Protein AF-A0A7J4CTJ7-F1 (afdb_monomer_lite)

pLDDT: mean 95.76, std 4.16, range [71.88, 98.56]

Radius of gyration: 11.92 Å; chains: 1; bounding box: 29×22×29 Å

Sequence (79 aa):
MVWVWFDWRAAAVVDEQGQILDLEIWQGRMSIEEAMSRLELLAASALTPEARRLAERFPDARVHPAGALELPEASYPLP

Secondary structure (DSSP, 8-state):
-EEEEE-SSEEEEEETT--EEEEEE--S---HHHHHHHHHHHHTTPPPHHHHHHHHH-TTSEEEETT-TTSPS--PPP-

Foldseek 3Di:
DWAWEDDLFKIFIADQVQDTPDIDGDPDDPDPVSSVVSVVCVVVVHDDPRSVVVCVVVVPHHYDYPPDPPDHDYDDDDD

Structure (mmCIF, N/CA/C/O backbone):
data_AF-A0A7J4CTJ7-F1
#
_entry.id   AF-A0A7J4CTJ7-F1
#
loop_
_atom_site.group_PDB
_atom_site.id
_atom_site.type_symbol
_atom_site.label_atom_id
_atom_site.label_alt_id
_atom_site.label_comp_id
_atom_site.label_asym_id
_atom_site.label_entity_id
_atom_site.label_seq_id
_atom_site.pdbx_PDB_ins_code
_atom_site.Cartn_x
_atom_site.Cartn_y
_atom_site.Cartn_z
_atom_site.occupancy
_atom_site.B_iso_or_equiv
_atom_site.auth_seq_id
_atom_site.auth_comp_id
_atom_site.auth_asym_id
_atom_site.auth_atom_id
_atom_site.pdbx_PDB_model_num
ATOM 1 N N . MET A 1 1 ? -10.712 3.773 13.707 1.00 91.56 1 MET A N 1
ATOM 2 C CA . MET A 1 1 ? -10.541 2.823 12.584 1.00 91.56 1 MET A CA 1
ATOM 3 C C . MET A 1 1 ? -9.261 3.187 11.852 1.00 91.56 1 MET A C 1
ATOM 5 O O . MET A 1 1 ? -8.805 4.315 12.010 1.00 91.56 1 MET A O 1
ATOM 9 N N . VAL A 1 2 ? -8.670 2.254 11.106 1.00 97.19 2 VAL A N 1
ATOM 10 C CA . VAL A 1 2 ? -7.459 2.504 10.311 1.00 97.19 2 VAL A CA 1
ATOM 11 C C . VAL A 1 2 ? -7.623 1.958 8.895 1.00 97.19 2 VAL A C 1
ATOM 13 O O . VAL A 1 2 ? -8.367 0.998 8.670 1.00 97.19 2 VAL A O 1
ATOM 16 N N . TRP A 1 3 ? -6.919 2.569 7.949 1.00 98.50 3 TRP A N 1
ATOM 17 C CA . TRP A 1 3 ? -6.899 2.171 6.547 1.00 98.50 3 TRP A CA 1
ATOM 18 C C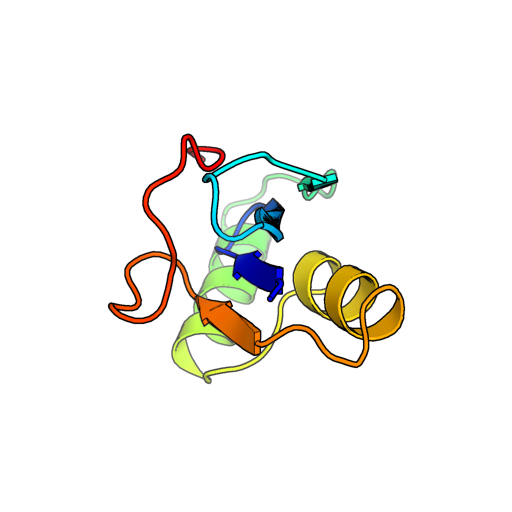 . TRP A 1 3 ? -5.470 1.988 6.071 1.00 98.50 3 TRP A C 1
ATOM 20 O O . TRP A 1 3 ? -4.572 2.694 6.522 1.00 98.50 3 TRP A O 1
ATOM 30 N N . VAL A 1 4 ? -5.282 1.081 5.118 1.00 98.50 4 VAL A N 1
ATOM 31 C CA . VAL A 1 4 ? -4.074 1.034 4.294 1.00 98.50 4 VAL A CA 1
ATOM 32 C C . VAL A 1 4 ? -4.411 1.694 2.966 1.00 98.50 4 VAL A C 1
ATOM 34 O O . VAL A 1 4 ? -5.162 1.138 2.166 1.00 98.50 4 VAL A O 1
ATOM 37 N N . TRP A 1 5 ? -3.850 2.873 2.737 1.00 98.31 5 TRP A N 1
ATOM 38 C CA . TRP A 1 5 ? -3.773 3.496 1.422 1.00 98.31 5 TRP A CA 1
ATOM 39 C C . TRP A 1 5 ? -2.583 2.919 0.663 1.00 98.31 5 TRP A C 1
ATOM 41 O O . TRP A 1 5 ? -1.539 2.657 1.264 1.00 98.31 5 TRP A O 1
ATOM 51 N N . PHE A 1 6 ? -2.697 2.761 -0.652 1.00 98.00 6 PHE A N 1
ATOM 52 C CA . PHE A 1 6 ? -1.539 2.465 -1.487 1.00 98.00 6 PHE A CA 1
ATOM 53 C C . PHE A 1 6 ? -1.717 2.914 -2.932 1.00 98.00 6 PHE A C 1
ATOM 55 O O . PHE A 1 6 ? -2.823 2.938 -3.472 1.00 98.00 6 PHE A O 1
ATOM 62 N N . ASP A 1 7 ? -0.600 3.212 -3.577 1.00 97.00 7 ASP A N 1
ATOM 63 C CA . ASP A 1 7 ? -0.497 3.368 -5.019 1.00 97.00 7 ASP A CA 1
ATOM 64 C C . ASP A 1 7 ? 0.605 2.449 -5.571 1.00 97.00 7 ASP A C 1
ATOM 66 O O . ASP A 1 7 ? 1.016 1.463 -4.945 1.00 97.00 7 ASP A O 1
ATOM 70 N N . TRP A 1 8 ? 1.074 2.737 -6.785 1.00 95.88 8 TRP A N 1
ATOM 71 C CA . TRP A 1 8 ? 2.104 1.929 -7.421 1.00 95.88 8 TRP A CA 1
ATOM 72 C C . TRP A 1 8 ? 3.463 2.121 -6.748 1.00 95.88 8 TRP A C 1
ATOM 74 O O . TRP A 1 8 ? 4.312 1.252 -6.893 1.00 95.88 8 TRP A O 1
ATOM 84 N N . ARG A 1 9 ? 3.708 3.199 -6.000 1.00 95.94 9 ARG A N 1
ATOM 85 C CA . ARG A 1 9 ? 5.019 3.552 -5.439 1.00 95.94 9 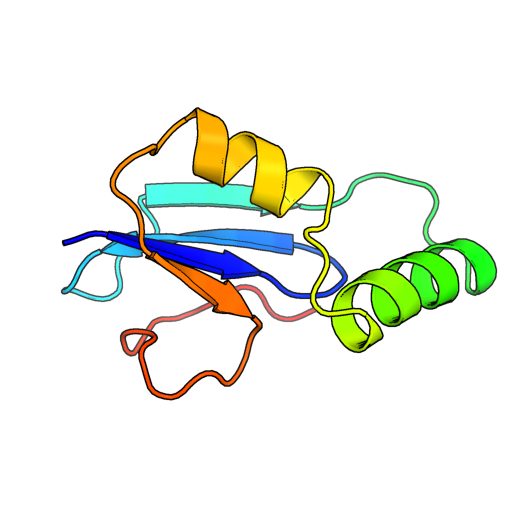ARG A CA 1
ATOM 86 C C . ARG A 1 9 ? 5.090 3.441 -3.917 1.00 95.94 9 ARG A C 1
ATOM 88 O O . ARG A 1 9 ? 6.172 3.173 -3.399 1.00 95.94 9 ARG A O 1
ATOM 95 N N . ALA A 1 10 ? 3.999 3.633 -3.196 1.00 97.44 10 ALA A N 1
ATOM 96 C CA . ALA A 1 10 ? 3.990 3.674 -1.743 1.00 97.44 10 ALA A CA 1
ATOM 97 C C . ALA A 1 10 ? 2.713 3.064 -1.158 1.00 97.44 10 ALA A C 1
ATOM 99 O O . ALA A 1 10 ? 1.711 2.864 -1.843 1.00 97.44 10 ALA A O 1
ATOM 100 N N . ALA A 1 11 ? 2.767 2.773 0.135 1.00 98.25 11 ALA A N 1
ATOM 101 C CA . ALA A 1 11 ? 1.615 2.430 0.947 1.00 98.25 11 ALA A CA 1
ATOM 102 C C . ALA A 1 11 ? 1.729 3.115 2.310 1.00 98.25 11 ALA A C 1
ATOM 104 O O . ALA A 1 11 ? 2.831 3.276 2.832 1.00 98.25 11 ALA A O 1
ATOM 105 N N . ALA A 1 12 ? 0.605 3.517 2.888 1.00 98.44 12 ALA A N 1
ATOM 106 C CA . ALA A 1 12 ? 0.555 4.226 4.157 1.00 98.44 12 ALA A CA 1
ATOM 107 C C . ALA A 1 12 ? -0.609 3.722 5.007 1.00 98.44 12 ALA A C 1
ATOM 109 O O . ALA A 1 12 ? -1.685 3.433 4.482 1.00 98.44 12 ALA A O 1
ATOM 110 N N . VAL A 1 13 ? -0.401 3.653 6.319 1.00 98.56 13 VAL A N 1
ATOM 111 C CA . VAL A 1 13 ? -1.475 3.437 7.288 1.00 98.56 13 VAL A CA 1
ATOM 112 C C . VAL A 1 13 ? -1.948 4.783 7.790 1.00 98.56 13 VAL A C 1
ATOM 114 O O . VAL A 1 13 ? -1.137 5.600 8.222 1.00 98.56 13 VAL A O 1
ATOM 117 N N . VAL A 1 14 ? -3.254 5.001 7.746 1.00 98.31 14 VAL A N 1
ATOM 118 C CA . VAL A 1 14 ? -3.887 6.258 8.132 1.00 98.31 14 VAL A CA 1
ATOM 119 C C . VAL A 1 14 ? -5.015 6.003 9.123 1.00 98.31 14 VAL A C 1
ATOM 121 O O . VAL A 1 14 ? -5.722 4.996 9.017 1.00 98.31 14 VAL A O 1
ATOM 124 N N . ASP A 1 15 ? -5.172 6.891 10.099 1.00 97.75 15 ASP A N 1
ATOM 125 C CA . ASP A 1 15 ? -6.296 6.865 11.034 1.00 97.75 15 ASP A CA 1
ATOM 126 C C . ASP A 1 15 ? -7.475 7.745 10.584 1.00 97.75 15 ASP A C 1
ATOM 128 O O . ASP A 1 15 ? -7.460 8.400 9.543 1.00 97.75 15 ASP A O 1
ATOM 132 N N . GLU A 1 16 ? -8.540 7.749 11.384 1.00 96.94 16 GLU A N 1
ATOM 133 C CA . GLU A 1 16 ? -9.755 8.538 11.134 1.00 96.94 16 GLU A CA 1
ATOM 134 C C . GLU A 1 16 ? -9.509 10.050 11.133 1.00 96.94 16 GLU A C 1
ATOM 136 O O . GLU A 1 16 ? -10.318 10.802 10.594 1.00 96.94 16 GLU A O 1
ATOM 141 N N . GLN A 1 17 ? -8.419 10.500 11.753 1.00 97.19 17 GLN A N 1
ATOM 142 C CA . GLN A 1 17 ? -8.035 11.902 11.861 1.00 97.19 17 GLN A CA 1
ATOM 143 C C . GLN A 1 17 ? -7.092 12.322 10.722 1.00 97.19 17 GLN A C 1
ATOM 145 O O . GLN A 1 17 ? -6.618 13.460 10.713 1.00 97.19 17 GLN A O 1
ATOM 150 N N . GLY A 1 18 ? -6.816 11.423 9.772 1.00 96.56 18 GLY A N 1
ATOM 151 C CA . GLY A 1 18 ? -5.912 11.668 8.655 1.00 96.56 18 GLY A CA 1
ATOM 152 C C . GLY A 1 18 ? -4.432 11.632 9.044 1.00 96.56 18 GLY A C 1
ATOM 153 O O . GLY A 1 18 ? -3.590 12.111 8.281 1.00 96.56 18 GLY A O 1
ATOM 154 N N . GLN A 1 19 ? -4.086 11.092 10.218 1.00 97.75 19 GLN A N 1
ATOM 155 C CA . GLN A 1 19 ? -2.695 10.947 10.640 1.00 97.75 19 GLN A CA 1
ATOM 156 C C . GLN A 1 19 ? -2.075 9.703 10.014 1.00 97.75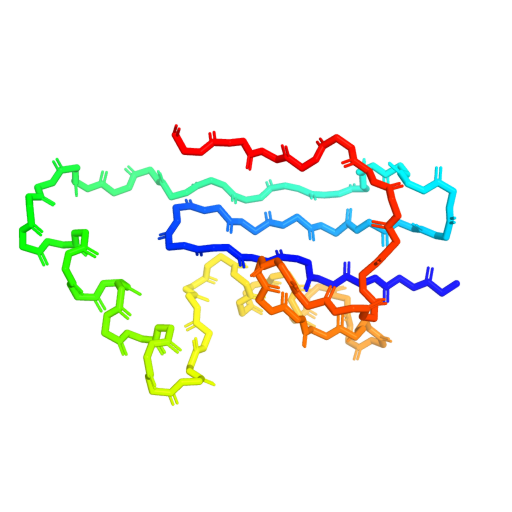 19 GLN A C 1
ATOM 158 O O . GLN A 1 19 ? -2.642 8.612 10.068 1.00 97.75 19 GLN A O 1
ATOM 163 N N . ILE A 1 20 ? -0.878 9.863 9.449 1.00 98.00 20 ILE A N 1
ATOM 164 C CA . ILE A 1 20 ? -0.093 8.745 8.929 1.00 98.00 20 ILE A CA 1
ATOM 165 C C . ILE A 1 20 ? 0.611 8.053 10.096 1.00 98.00 20 ILE A C 1
ATOM 167 O O . ILE A 1 20 ? 1.484 8.638 10.737 1.00 98.00 20 ILE A O 1
ATOM 171 N N . LEU A 1 21 ? 0.225 6.808 10.361 1.00 98.06 21 LEU A N 1
ATOM 172 C CA . LEU A 1 21 ? 0.759 5.982 11.444 1.00 98.06 21 LEU A CA 1
ATOM 173 C C . LEU A 1 21 ? 1.981 5.165 11.007 1.00 98.06 21 LEU A C 1
ATOM 175 O O . LEU A 1 21 ? 2.853 4.873 11.822 1.00 98.06 21 LEU A O 1
ATOM 179 N N . ASP A 1 22 ? 2.032 4.778 9.731 1.00 98.38 22 ASP A N 1
ATOM 180 C CA . ASP A 1 22 ? 3.107 3.974 9.143 1.00 98.38 22 ASP A CA 1
ATOM 181 C C . ASP A 1 22 ? 3.194 4.237 7.628 1.00 98.38 22 ASP A C 1
ATOM 183 O O . ASP A 1 22 ? 2.191 4.578 6.996 1.00 98.38 22 ASP A O 1
ATOM 187 N N . LEU A 1 23 ? 4.384 4.100 7.043 1.00 97.94 23 LEU A N 1
ATOM 188 C CA . LEU A 1 23 ? 4.675 4.413 5.645 1.00 97.94 23 LEU A CA 1
ATOM 189 C C . LEU A 1 23 ? 5.738 3.466 5.086 1.00 97.94 23 LEU A C 1
ATOM 191 O O . LEU A 1 23 ? 6.852 3.367 5.595 1.00 97.94 23 LEU A O 1
ATOM 195 N N . GLU A 1 24 ? 5.418 2.846 3.960 1.00 97.94 24 GLU A N 1
ATOM 196 C CA . GLU A 1 24 ? 6.336 2.042 3.166 1.00 97.94 24 GLU A CA 1
ATOM 197 C C . GLU A 1 24 ? 6.452 2.665 1.773 1.00 97.94 24 GLU A C 1
ATOM 199 O O . GLU A 1 24 ? 5.459 2.844 1.068 1.00 97.94 24 GLU A O 1
ATOM 204 N N . ILE A 1 25 ? 7.675 2.989 1.358 1.00 96.44 25 ILE A N 1
ATOM 205 C CA . ILE A 1 25 ? 7.966 3.507 0.019 1.00 96.44 25 ILE A CA 1
ATOM 206 C C . ILE A 1 25 ? 8.770 2.450 -0.725 1.00 96.44 25 ILE A C 1
ATOM 208 O O . ILE A 1 25 ? 9.740 1.905 -0.196 1.00 96.44 25 ILE A O 1
ATOM 212 N N . TRP A 1 26 ? 8.394 2.179 -1.969 1.00 95.12 26 TRP A N 1
ATOM 213 C CA . TRP A 1 26 ? 9.166 1.316 -2.843 1.00 95.12 26 TRP A CA 1
ATOM 214 C C . TRP A 1 26 ? 10.554 1.919 -3.096 1.00 95.12 26 TRP A C 1
ATOM 216 O O . TRP A 1 26 ? 10.685 3.003 -3.661 1.00 95.12 26 TRP A O 1
ATOM 226 N N . GLN A 1 27 ? 11.595 1.195 -2.682 1.00 90.69 27 GLN A N 1
ATOM 227 C CA . GLN A 1 27 ? 13.007 1.557 -2.884 1.00 90.69 27 GLN A CA 1
ATOM 228 C C . GLN A 1 27 ? 13.694 0.681 -3.945 1.00 90.69 27 GLN A C 1
ATOM 230 O O . GLN A 1 27 ? 14.921 0.603 -3.995 1.00 90.69 27 GLN A O 1
ATOM 235 N N . GLY A 1 28 ? 12.915 -0.038 -4.759 1.00 87.00 28 GLY A N 1
ATOM 236 C CA . GLY A 1 28 ? 13.459 -0.863 -5.833 1.00 87.00 28 GLY A CA 1
ATOM 237 C C . GLY A 1 28 ? 13.974 -0.030 -7.002 1.00 87.00 28 GLY A C 1
ATOM 238 O O . GLY A 1 28 ? 14.022 1.202 -6.964 1.00 87.00 28 GLY A O 1
ATOM 239 N N . ARG A 1 29 ? 14.382 -0.718 -8.065 1.00 85.94 29 ARG A N 1
ATOM 240 C CA . ARG A 1 29 ? 14.903 -0.052 -9.251 1.00 85.94 29 ARG A CA 1
ATOM 241 C C . ARG A 1 29 ? 13.759 0.712 -9.927 1.00 85.94 29 ARG A C 1
ATOM 243 O O . ARG A 1 29 ? 12.718 0.171 -10.258 1.00 85.94 29 ARG A O 1
ATOM 250 N N . MET A 1 30 ? 13.956 2.013 -10.115 1.00 85.25 30 MET A N 1
ATOM 251 C CA . MET A 1 30 ? 12.955 2.919 -10.692 1.00 85.25 30 MET A CA 1
ATOM 252 C C . MET A 1 30 ? 12.981 2.863 -12.226 1.00 85.25 30 MET A C 1
ATOM 254 O O . MET A 1 30 ? 13.109 3.885 -12.900 1.00 85.25 30 MET A O 1
ATOM 258 N N . SER A 1 31 ? 12.954 1.653 -12.791 1.00 93.38 31 SER A N 1
ATOM 259 C CA . SER A 1 31 ? 12.841 1.466 -14.237 1.00 93.38 31 SER A CA 1
ATOM 260 C C . SER A 1 31 ? 11.382 1.582 -14.688 1.00 93.38 31 SER A C 1
ATOM 262 O O . SER A 1 31 ? 10.455 1.346 -13.913 1.00 93.38 31 SER A O 1
ATOM 264 N N . ILE A 1 32 ? 11.177 1.925 -15.964 1.00 93.56 32 ILE A N 1
ATOM 265 C CA . ILE A 1 32 ? 9.836 1.972 -16.569 1.00 93.56 32 ILE A CA 1
ATOM 266 C C . ILE A 1 32 ? 9.161 0.597 -16.481 1.00 93.56 32 ILE A C 1
ATOM 268 O O . ILE A 1 32 ? 7.988 0.519 -16.141 1.00 93.56 32 ILE A O 1
ATOM 272 N N . GLU A 1 33 ? 9.905 -0.479 -16.737 1.00 95.75 33 GLU A N 1
ATOM 273 C CA . GLU A 1 33 ? 9.399 -1.857 -16.712 1.00 95.75 33 GLU A CA 1
ATOM 274 C C . GLU A 1 33 ? 8.883 -2.267 -15.322 1.00 95.75 33 GLU A C 1
ATOM 276 O O . GLU A 1 33 ? 7.792 -2.824 -15.192 1.00 95.75 33 GLU A O 1
ATOM 281 N N . GLU A 1 34 ? 9.618 -1.931 -14.260 1.00 93.94 34 GLU A N 1
ATOM 282 C CA . GLU A 1 34 ? 9.176 -2.216 -12.892 1.00 93.94 34 GLU A CA 1
ATOM 283 C C . GLU A 1 34 ? 8.000 -1.330 -12.473 1.00 93.94 34 GLU A C 1
ATOM 285 O O . GLU A 1 34 ? 7.069 -1.817 -11.831 1.00 93.94 34 GLU A O 1
ATOM 290 N N . ALA A 1 35 ? 7.990 -0.053 -12.872 1.00 94.31 35 ALA A N 1
ATOM 291 C CA . ALA A 1 35 ? 6.840 0.817 -12.639 1.00 94.31 35 ALA A CA 1
ATOM 292 C C . ALA A 1 35 ? 5.581 0.284 -13.349 1.00 94.31 35 ALA A C 1
ATOM 294 O O . ALA A 1 35 ? 4.515 0.222 -12.738 1.00 94.31 35 ALA A O 1
ATOM 295 N N . MET A 1 36 ? 5.711 -0.176 -14.600 1.00 95.75 36 MET A N 1
ATOM 296 C CA . MET A 1 36 ? 4.625 -0.815 -15.350 1.00 95.75 36 MET A CA 1
ATOM 297 C C . MET A 1 36 ? 4.116 -2.070 -14.644 1.00 95.75 36 MET A C 1
ATOM 299 O O . MET A 1 36 ? 2.918 -2.176 -14.402 1.00 95.75 36 MET A O 1
ATOM 303 N N . SER A 1 37 ? 5.013 -2.962 -14.219 1.00 95.38 37 SER A N 1
ATOM 304 C CA . SER A 1 37 ? 4.639 -4.186 -13.494 1.00 95.38 37 SER A CA 1
ATOM 305 C C . SER A 1 37 ? 3.833 -3.878 -12.223 1.00 95.38 37 SER A C 1
ATOM 307 O O . SER A 1 37 ? 2.912 -4.602 -11.850 1.00 95.38 37 SER A O 1
ATOM 309 N N . ARG A 1 38 ? 4.149 -2.773 -11.540 1.00 95.88 38 ARG A N 1
ATOM 310 C CA . ARG A 1 38 ? 3.438 -2.339 -10.328 1.00 95.88 38 ARG A CA 1
ATOM 311 C C . ARG A 1 38 ? 2.087 -1.689 -10.638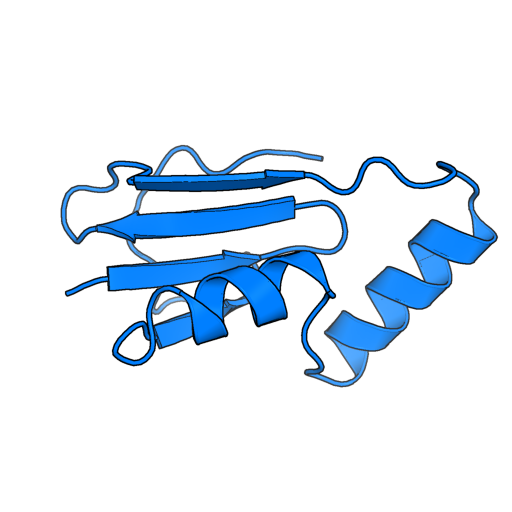 1.00 95.88 38 ARG A C 1
ATOM 313 O O . ARG A 1 38 ? 1.141 -1.880 -9.878 1.00 95.88 38 ARG A O 1
ATOM 320 N N . LEU A 1 39 ? 1.964 -0.981 -11.759 1.00 95.81 39 LEU A N 1
ATOM 321 C CA . LEU A 1 39 ? 0.675 -0.496 -12.265 1.00 95.81 39 LEU A CA 1
ATOM 322 C C . LEU A 1 39 ? -0.235 -1.653 -12.714 1.00 95.81 39 LEU A C 1
ATOM 324 O O . LEU A 1 39 ? -1.441 -1.600 -12.480 1.00 95.81 39 LEU A O 1
ATOM 328 N N . GLU A 1 40 ? 0.324 -2.719 -13.291 1.00 97.25 40 GLU A N 1
ATOM 329 C CA . GLU A 1 40 ? -0.424 -3.934 -13.644 1.00 97.25 40 GLU A CA 1
ATOM 330 C C . GLU A 1 40 ? -1.021 -4.620 -12.409 1.00 97.25 40 GLU A C 1
ATOM 332 O O . GLU A 1 40 ? -2.167 -5.071 -12.457 1.00 97.25 40 GLU A O 1
ATOM 337 N N . LEU A 1 41 ? -0.304 -4.629 -11.275 1.00 96.81 41 LEU A N 1
ATOM 338 C CA . LEU A 1 41 ? -0.861 -5.104 -10.002 1.00 96.81 41 LEU A CA 1
ATOM 339 C C . LEU A 1 41 ? -2.107 -4.304 -9.606 1.00 96.81 41 LEU A C 1
ATOM 341 O O . LEU A 1 41 ? -3.137 -4.903 -9.300 1.00 96.81 41 LEU A O 1
ATOM 345 N N . LEU A 1 42 ? -2.045 -2.970 -9.661 1.00 95.31 42 LEU A N 1
ATOM 346 C CA . LEU A 1 42 ? -3.197 -2.118 -9.347 1.00 95.31 42 LEU A CA 1
ATOM 347 C C . LEU A 1 42 ? -4.375 -2.377 -10.289 1.00 95.31 42 LEU A C 1
ATOM 349 O O . LEU A 1 42 ? -5.507 -2.509 -9.829 1.00 95.31 42 LEU A O 1
ATOM 353 N N . ALA A 1 43 ? -4.114 -2.496 -11.594 1.00 96.00 43 ALA A N 1
ATOM 354 C CA . ALA A 1 43 ? -5.145 -2.794 -12.587 1.00 96.00 43 ALA A CA 1
ATOM 355 C C . ALA A 1 43 ? -5.822 -4.154 -12.331 1.00 96.00 43 ALA A C 1
ATOM 357 O O . ALA A 1 43 ? -7.022 -4.302 -12.556 1.00 96.00 43 ALA A O 1
ATOM 358 N N . ALA A 1 44 ? -5.075 -5.126 -11.802 1.00 96.94 44 ALA A N 1
ATO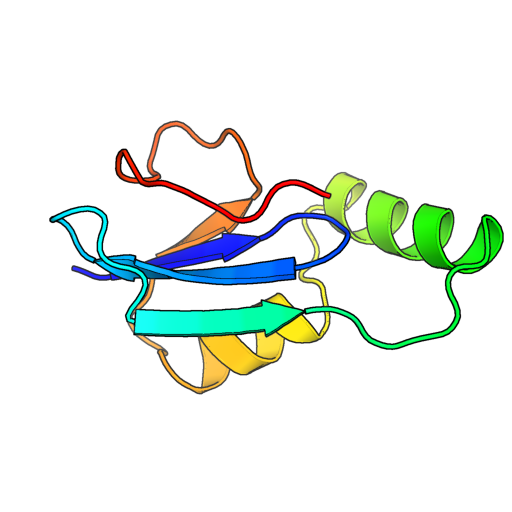M 359 C CA . ALA A 1 44 ? -5.583 -6.432 -11.390 1.00 96.94 44 ALA A CA 1
ATOM 360 C C . ALA A 1 44 ? -6.214 -6.445 -9.980 1.00 96.94 44 ALA A C 1
ATOM 362 O O . ALA A 1 44 ? -6.541 -7.518 -9.475 1.00 96.94 44 ALA A O 1
ATOM 363 N N . SER A 1 45 ? -6.382 -5.286 -9.326 1.00 95.19 45 SER A N 1
ATOM 364 C CA . SER A 1 45 ? -6.825 -5.177 -7.923 1.00 95.19 45 SER A CA 1
ATOM 365 C C . SER A 1 45 ? -5.939 -5.959 -6.936 1.00 95.19 45 SER A C 1
ATOM 367 O O . SER A 1 45 ? -6.398 -6.403 -5.883 1.00 95.19 45 SER A O 1
ATOM 369 N N . ALA A 1 46 ? -4.661 -6.145 -7.274 1.00 97.38 46 ALA A N 1
ATOM 370 C CA . ALA A 1 46 ? -3.667 -6.801 -6.439 1.00 97.38 46 ALA A CA 1
ATOM 371 C C . ALA A 1 46 ? -2.882 -5.783 -5.598 1.00 97.38 46 ALA A C 1
ATOM 373 O O . ALA A 1 46 ? -2.695 -4.626 -5.976 1.00 97.38 46 ALA A O 1
ATOM 374 N N . LEU A 1 47 ? -2.378 -6.239 -4.449 1.00 97.81 47 LEU A N 1
ATOM 375 C CA . LEU A 1 47 ? -1.564 -5.412 -3.559 1.00 97.81 47 LEU A CA 1
ATOM 376 C C . LEU A 1 47 ? -0.114 -5.331 -4.036 1.00 97.81 47 LEU A C 1
ATOM 378 O O . LEU A 1 47 ? 0.490 -6.343 -4.411 1.00 97.81 47 LEU A O 1
ATOM 382 N N . THR A 1 48 ? 0.475 -4.144 -3.904 1.00 97.44 48 THR A N 1
ATOM 383 C CA . THR A 1 48 ? 1.930 -3.987 -3.934 1.00 97.44 48 THR A CA 1
ATOM 384 C C . THR A 1 48 ? 2.570 -4.673 -2.715 1.00 97.44 48 THR A C 1
ATOM 386 O O . THR A 1 48 ? 1.899 -4.902 -1.701 1.00 97.44 48 THR A O 1
ATOM 389 N N . PRO A 1 49 ? 3.872 -5.014 -2.769 1.00 97.19 49 PRO A N 1
ATOM 390 C CA . PRO A 1 49 ? 4.579 -5.571 -1.616 1.00 97.19 49 PRO A CA 1
ATOM 391 C C . PRO A 1 49 ? 4.481 -4.696 -0.358 1.00 97.19 49 PRO A C 1
ATOM 393 O O . PRO A 1 49 ? 4.338 -5.223 0.740 1.00 97.19 49 PRO A O 1
ATOM 396 N N . GLU A 1 50 ? 4.532 -3.375 -0.525 1.00 98.00 50 GLU A N 1
ATOM 397 C CA . GLU A 1 50 ? 4.408 -2.376 0.542 1.00 98.00 50 GLU A CA 1
ATOM 398 C C . GLU A 1 50 ? 3.026 -2.458 1.204 1.00 98.00 50 GLU A C 1
ATOM 400 O O . GLU A 1 50 ? 2.930 -2.631 2.418 1.00 98.00 50 GLU A O 1
ATOM 405 N N . ALA A 1 51 ? 1.957 -2.435 0.400 1.00 98.25 51 ALA A N 1
ATOM 406 C CA . ALA A 1 51 ? 0.585 -2.555 0.887 1.00 98.25 51 ALA A CA 1
ATOM 407 C C . ALA A 1 51 ? 0.344 -3.881 1.619 1.00 98.25 51 ALA A C 1
ATOM 409 O O . ALA A 1 51 ? -0.297 -3.900 2.667 1.00 98.25 51 ALA A O 1
ATOM 410 N N . ARG A 1 52 ? 0.897 -4.987 1.100 1.00 98.31 52 ARG A N 1
ATOM 411 C CA . ARG A 1 52 ? 0.802 -6.303 1.745 1.00 98.31 52 ARG A CA 1
ATOM 412 C C . ARG A 1 52 ? 1.466 -6.307 3.120 1.00 98.31 52 ARG A C 1
ATOM 414 O O . ARG A 1 52 ? 0.835 -6.737 4.078 1.00 98.31 52 ARG A O 1
ATOM 421 N N . ARG A 1 53 ? 2.695 -5.786 3.231 1.00 98.50 53 ARG A N 1
ATOM 422 C CA . ARG A 1 53 ? 3.400 -5.689 4.521 1.00 98.50 53 ARG A CA 1
ATOM 423 C C . ARG A 1 53 ? 2.605 -4.863 5.532 1.00 98.50 53 ARG A C 1
ATOM 425 O O . ARG A 1 53 ? 2.499 -5.265 6.685 1.00 98.50 53 ARG A O 1
ATOM 432 N N . LEU A 1 54 ? 2.018 -3.741 5.112 1.00 98.50 54 LEU A N 1
ATOM 433 C CA . LEU A 1 54 ? 1.189 -2.922 6.003 1.00 98.50 54 LEU A CA 1
ATOM 434 C C . LEU A 1 54 ? -0.106 -3.625 6.415 1.00 98.50 54 LEU A C 1
ATOM 436 O O . LEU A 1 54 ? -0.453 -3.590 7.589 1.00 98.50 54 LEU A O 1
ATOM 440 N N . ALA A 1 55 ? -0.783 -4.317 5.500 1.00 98.25 55 ALA A N 1
ATOM 441 C CA . ALA A 1 55 ? -1.972 -5.102 5.835 1.00 98.25 55 ALA A CA 1
ATOM 442 C C . ALA A 1 55 ? -1.660 -6.246 6.820 1.00 98.25 55 ALA A C 1
ATOM 444 O O . ALA A 1 55 ? -2.459 -6.538 7.702 1.00 98.25 55 ALA A O 1
ATOM 445 N N . GLU A 1 56 ? -0.479 -6.863 6.717 1.00 98.31 56 GLU A N 1
ATOM 446 C CA . GLU A 1 56 ? -0.008 -7.870 7.676 1.00 98.31 56 GLU A CA 1
ATOM 447 C C . GLU A 1 56 ? 0.310 -7.260 9.053 1.00 98.31 56 GLU A C 1
ATOM 449 O O . GLU A 1 56 ? 0.000 -7.871 10.077 1.00 98.31 56 GLU A O 1
ATOM 454 N N . ARG A 1 57 ? 0.897 -6.051 9.101 1.00 98.25 57 ARG A N 1
ATOM 455 C CA . ARG A 1 57 ? 1.152 -5.316 10.358 1.00 98.25 57 ARG A CA 1
ATOM 456 C C . ARG A 1 57 ? -0.138 -4.807 11.017 1.00 98.25 57 ARG A C 1
ATOM 458 O O . ARG A 1 57 ? -0.192 -4.722 12.242 1.00 98.25 57 ARG A O 1
ATOM 465 N N . PHE A 1 58 ? -1.159 -4.487 10.220 1.00 97.94 58 PHE A N 1
ATOM 466 C CA . PHE A 1 58 ? -2.440 -3.923 10.654 1.00 97.94 58 PHE A CA 1
ATOM 467 C C . PHE A 1 58 ? -3.613 -4.766 10.116 1.00 97.94 58 PHE A C 1
ATOM 469 O O . PHE A 1 58 ? -4.306 -4.336 9.192 1.00 97.94 58 PHE A O 1
ATOM 476 N N . PRO A 1 59 ? -3.868 -5.958 10.689 1.00 97.31 59 PRO A N 1
ATOM 477 C CA . PRO A 1 59 ? -4.826 -6.927 10.142 1.00 97.31 59 PRO A CA 1
ATOM 478 C C . PRO A 1 59 ? -6.283 -6.438 10.130 1.00 97.31 59 PRO A C 1
ATOM 480 O O . PRO A 1 59 ? -7.083 -6.917 9.331 1.00 97.31 59 PRO A O 1
ATOM 483 N N . ASP A 1 60 ? -6.622 -5.470 10.984 1.00 96.69 60 ASP A N 1
ATOM 484 C CA . ASP A 1 60 ? -7.961 -4.875 11.061 1.00 96.69 60 ASP A CA 1
ATOM 485 C C . ASP A 1 60 ? -8.137 -3.659 10.130 1.00 96.69 60 ASP A C 1
ATOM 487 O O . ASP A 1 60 ? -9.207 -3.042 10.098 1.00 96.69 60 ASP A O 1
ATOM 491 N N . ALA A 1 61 ? -7.091 -3.271 9.391 1.00 97.88 61 ALA A N 1
ATOM 492 C CA . ALA A 1 61 ? -7.136 -2.114 8.511 1.00 97.88 61 ALA A CA 1
ATOM 493 C C . ALA A 1 61 ? -7.902 -2.401 7.218 1.00 97.88 61 ALA A C 1
ATOM 495 O O . ALA A 1 61 ? -7.760 -3.448 6.585 1.00 97.88 61 ALA A O 1
ATOM 496 N N . ARG A 1 62 ? -8.682 -1.415 6.771 1.00 98.06 62 ARG A N 1
ATOM 497 C CA . ARG A 1 62 ? -9.343 -1.471 5.463 1.00 98.06 62 ARG A CA 1
ATOM 498 C C . ARG A 1 62 ? -8.356 -1.074 4.373 1.00 98.06 62 ARG A C 1
ATOM 500 O O . ARG A 1 62 ? -7.848 0.043 4.380 1.00 98.06 62 ARG A O 1
ATOM 507 N N . VAL A 1 63 ? -8.082 -1.977 3.441 1.00 98.12 63 VAL A N 1
ATOM 508 C CA . VAL A 1 63 ? -7.085 -1.759 2.385 1.00 98.12 63 VAL A CA 1
ATOM 509 C C . VAL A 1 63 ? -7.759 -1.201 1.137 1.00 98.12 63 VAL A C 1
ATOM 511 O O . VAL A 1 63 ? -8.649 -1.842 0.583 1.00 98.12 63 VAL A O 1
ATOM 514 N N . HIS A 1 64 ? -7.328 -0.024 0.686 1.00 97.88 64 HIS A N 1
ATOM 515 C CA . HIS A 1 64 ? -7.899 0.659 -0.472 1.00 97.88 64 HIS A CA 1
ATOM 516 C C . HIS A 1 64 ? -6.810 1.309 -1.341 1.00 97.88 64 HIS A C 1
ATOM 518 O O . HIS A 1 64 ? -5.854 1.880 -0.808 1.00 97.88 64 HIS A O 1
ATOM 524 N N . PRO A 1 65 ? -6.942 1.257 -2.680 1.00 96.88 65 PRO A N 1
ATOM 525 C CA . PRO A 1 65 ? -6.033 1.963 -3.571 1.00 96.88 65 PRO A CA 1
ATOM 526 C C . PRO A 1 65 ? -6.265 3.479 -3.507 1.00 96.88 65 PRO A C 1
ATOM 528 O O . PRO A 1 65 ? -7.336 3.951 -3.114 1.00 96.88 65 PRO A O 1
ATOM 531 N N . ALA A 1 66 ? -5.271 4.250 -3.942 1.00 95.81 66 ALA A N 1
ATOM 532 C CA . ALA A 1 66 ? -5.365 5.699 -4.050 1.00 95.81 66 ALA A CA 1
ATOM 533 C C . ALA A 1 66 ? -6.608 6.142 -4.845 1.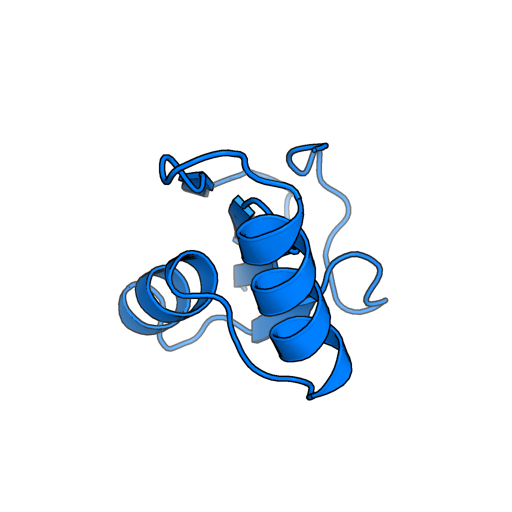00 95.81 66 ALA A C 1
ATOM 535 O O . ALA A 1 66 ? -6.887 5.629 -5.928 1.00 95.81 66 ALA A O 1
ATOM 536 N N . GLY A 1 67 ? -7.343 7.119 -4.304 1.00 92.75 67 GLY A N 1
ATOM 537 C CA . GLY A 1 67 ? -8.565 7.660 -4.911 1.00 92.75 67 GLY A CA 1
ATOM 538 C C . GLY A 1 67 ? -9.862 6.936 -4.532 1.00 92.75 67 GLY A C 1
ATOM 539 O O . GLY A 1 67 ? -10.929 7.365 -4.967 1.00 92.75 67 GLY A O 1
ATOM 540 N N . ALA A 1 68 ? -9.804 5.874 -3.723 1.00 96.19 68 ALA A N 1
ATOM 541 C CA . ALA A 1 68 ? -11.003 5.247 -3.170 1.00 96.19 68 ALA A CA 1
ATOM 542 C C . ALA A 1 68 ? -11.778 6.209 -2.249 1.00 96.19 68 ALA A C 1
ATOM 544 O O . ALA A 1 68 ? -11.179 6.944 -1.463 1.00 96.19 68 ALA A O 1
ATOM 545 N N . LEU A 1 69 ? -13.112 6.182 -2.327 1.00 96.38 69 LEU A N 1
ATOM 546 C CA . LEU A 1 69 ? -13.996 7.083 -1.572 1.00 96.38 69 LEU A CA 1
ATOM 547 C C . LEU A 1 69 ? -14.033 6.762 -0.072 1.00 96.38 69 LEU A C 1
ATOM 549 O O . LEU A 1 69 ? -14.435 7.594 0.734 1.00 96.38 69 LEU A O 1
ATOM 553 N N . GLU A 1 70 ? -13.646 5.545 0.298 1.00 96.31 70 GLU A N 1
ATOM 554 C CA . GLU A 1 70 ? -13.632 5.050 1.671 1.00 96.31 70 GLU A CA 1
ATOM 555 C C . GLU A 1 70 ? -12.420 5.530 2.471 1.00 96.31 70 GLU A C 1
ATOM 557 O O . GLU A 1 70 ? -12.383 5.331 3.688 1.00 96.31 70 GLU A O 1
ATOM 562 N N . LEU A 1 71 ? -11.422 6.107 1.800 1.00 96.81 71 LEU A N 1
ATOM 563 C CA . LEU A 1 71 ? -10.223 6.622 2.439 1.00 96.81 71 LEU A CA 1
ATOM 564 C C . LEU A 1 71 ? -10.522 7.935 3.177 1.00 96.81 71 LEU A C 1
ATOM 566 O O . LEU A 1 71 ? -11.222 8.794 2.637 1.00 96.81 71 LEU A O 1
ATOM 570 N N . PRO A 1 72 ? -9.963 8.133 4.383 1.00 96.56 72 PRO A N 1
ATOM 571 C CA . PRO A 1 72 ? -10.058 9.412 5.071 1.00 96.56 72 PRO A CA 1
ATOM 572 C C . PRO A 1 72 ? -9.271 10.495 4.322 1.00 96.56 72 PRO A C 1
ATOM 574 O O . PRO A 1 72 ? -8.332 10.210 3.571 1.00 96.56 72 PRO A O 1
ATOM 577 N N . GLU A 1 73 ? -9.631 11.755 4.554 1.00 96.44 73 GLU A N 1
ATOM 578 C CA . GLU A 1 73 ? -8.853 12.892 4.069 1.00 96.44 73 GLU A CA 1
ATOM 579 C C . GLU A 1 73 ? -7.514 12.954 4.818 1.00 96.44 73 GLU A C 1
ATOM 581 O O . GLU A 1 73 ? -7.477 13.050 6.043 1.00 96.44 73 GLU A O 1
ATOM 586 N N . ALA A 1 74 ? -6.409 12.859 4.079 1.00 96.00 74 ALA A N 1
ATOM 587 C CA . ALA A 1 74 ? -5.062 12.860 4.634 1.00 96.00 74 ALA A CA 1
ATOM 588 C C . ALA A 1 74 ? -4.040 13.342 3.600 1.00 96.00 74 ALA A C 1
ATOM 590 O O . ALA A 1 74 ? -4.278 13.315 2.390 1.00 96.00 74 ALA A O 1
ATOM 591 N N . SER A 1 75 ? -2.860 13.736 4.079 1.00 95.69 75 SER A N 1
ATOM 592 C CA . SER A 1 75 ? -1.723 14.086 3.224 1.00 95.69 75 SER A CA 1
ATOM 593 C C . SER A 1 75 ? -0.965 12.826 2.794 1.00 95.69 75 SER A C 1
ATOM 595 O O . SER A 1 75 ? 0.145 12.569 3.266 1.00 95.69 75 SER A O 1
ATOM 597 N N . TYR A 1 76 ? -1.573 12.028 1.914 1.00 95.50 76 TYR A N 1
ATOM 598 C CA . TYR A 1 76 ? -0.945 10.823 1.372 1.00 95.50 76 TYR A CA 1
ATOM 599 C C . TYR A 1 76 ? 0.331 11.149 0.574 1.00 95.50 76 TYR A C 1
ATOM 601 O O . TYR A 1 76 ? 0.425 12.226 -0.024 1.00 95.50 76 TYR A O 1
ATOM 609 N N . PRO A 1 77 ? 1.313 10.230 0.531 1.00 91.38 77 PRO A N 1
ATOM 610 C CA . PRO A 1 77 ? 2.484 10.385 -0.322 1.00 91.38 77 PRO A CA 1
ATOM 611 C C . PRO A 1 77 ? 2.067 10.546 -1.786 1.00 91.38 77 PRO A C 1
ATOM 613 O O . PRO A 1 77 ? 1.257 9.772 -2.290 1.00 91.38 77 PRO A O 1
ATOM 616 N N . LEU A 1 78 ? 2.649 11.525 -2.476 1.00 80.69 78 LEU A N 1
ATOM 617 C CA . LEU A 1 78 ? 2.536 11.638 -3.928 1.00 80.69 78 LEU A CA 1
ATOM 618 C C . LEU A 1 78 ? 3.755 10.966 -4.583 1.00 80.69 78 LEU A C 1
ATOM 620 O O . LEU A 1 78 ? 4.861 11.077 -4.039 1.00 80.69 78 LEU A O 1
ATOM 624 N N . PRO A 1 79 ? 3.576 10.260 -5.712 1.00 71.88 79 PRO A N 1
ATOM 625 C CA . PRO A 1 79 ? 4.689 9.694 -6.463 1.00 71.88 79 PRO A CA 1
ATOM 626 C C . PRO A 1 79 ? 5.614 10.754 -7.077 1.00 71.88 79 PRO A C 1
ATOM 628 O O . PRO A 1 79 ? 5.136 11.850 -7.441 1.00 71.88 79 PRO A O 1
#